Protein AF-A0A4Q7MXQ1-F1 (afdb_monomer)

Secondary structure (DSSP, 8-state):
----TTS--SSBTTB-GGGHHHHHHHHHHHTTT--HHHHHHHHHHHHHHHHHHHHTS-HIIIIISEEETTEEHHHHHHHHTHHHHHHHHHHHHHHHHHTT--

Structure (mmCIF, N/CA/C/O backbone):
data_AF-A0A4Q7MXQ1-F1
#
_entry.id   AF-A0A4Q7MXQ1-F1
#
loop_
_atom_site.group_PDB
_atom_site.id
_atom_site.type_symbol
_atom_site.label_atom_id
_atom_site.label_alt_id
_atom_site.label_comp_id
_atom_site.label_asym_id
_atom_site.label_entity_id
_atom_site.label_seq_id
_atom_site.pdbx_PDB_ins_code
_atom_site.Cartn_x
_atom_site.Cartn_y
_atom_site.Cartn_z
_atom_site.occupancy
_atom_site.B_iso_or_equiv
_atom_site.auth_seq_id
_atom_site.auth_comp_id
_atom_site.auth_asym_id
_atom_site.auth_atom_id
_atom_site.pdbx_PDB_model_num
ATOM 1 N N . MET A 1 1 ? -7.048 0.074 -24.776 1.00 41.06 1 MET A N 1
ATOM 2 C CA . MET A 1 1 ? -6.600 -0.685 -23.590 1.00 41.06 1 MET A CA 1
ATOM 3 C C . MET A 1 1 ? -5.089 -0.673 -23.623 1.00 41.06 1 MET A C 1
ATOM 5 O O . MET A 1 1 ? -4.528 -1.213 -24.565 1.00 41.06 1 MET A O 1
ATOM 9 N N . LEU A 1 2 ? -4.445 0.048 -22.707 1.00 44.66 2 LEU A N 1
ATOM 10 C CA . LEU A 1 2 ? -2.986 0.097 -22.646 1.00 44.66 2 LEU A CA 1
ATOM 11 C C . LEU A 1 2 ? -2.522 -1.120 -21.849 1.00 44.66 2 LEU A C 1
ATOM 13 O O . LEU A 1 2 ? -2.542 -1.127 -20.622 1.00 44.66 2 LEU A O 1
ATOM 17 N N . SER A 1 3 ? -2.205 -2.184 -22.577 1.00 46.81 3 SER A N 1
ATOM 18 C CA . SER A 1 3 ? -1.592 -3.387 -22.032 1.00 46.81 3 SER A CA 1
ATOM 19 C C . SER A 1 3 ? -0.188 -3.022 -21.549 1.00 46.81 3 SER A C 1
ATOM 21 O O . SER A 1 3 ? 0.668 -2.668 -22.361 1.00 46.81 3 SER A O 1
ATOM 23 N N . GLY A 1 4 ? 0.062 -3.091 -20.239 1.00 49.06 4 GLY A N 1
ATOM 24 C CA . GLY A 1 4 ? 1.435 -3.108 -19.731 1.00 49.06 4 GLY A CA 1
ATOM 25 C C . GLY A 1 4 ? 2.195 -4.285 -20.353 1.00 49.06 4 GLY A C 1
ATOM 26 O O . GLY A 1 4 ? 1.573 -5.270 -20.770 1.00 49.06 4 GLY A O 1
ATOM 27 N N . ARG A 1 5 ? 3.528 -4.199 -20.455 1.00 49.12 5 ARG A N 1
ATOM 28 C CA . ARG A 1 5 ? 4.346 -5.318 -20.960 1.00 49.12 5 ARG A CA 1
ATOM 29 C C . ARG A 1 5 ? 3.968 -6.588 -20.175 1.00 49.12 5 ARG A C 1
ATOM 31 O O . ARG A 1 5 ? 4.189 -6.637 -18.972 1.00 49.12 5 ARG A O 1
ATOM 38 N N . GLY A 1 6 ? 3.358 -7.577 -20.841 1.00 53.41 6 GLY A N 1
ATOM 39 C CA . GLY A 1 6 ? 2.988 -8.863 -20.227 1.00 53.41 6 GLY A CA 1
ATOM 40 C C . GLY A 1 6 ? 1.494 -9.168 -20.038 1.00 53.41 6 GLY A C 1
ATOM 41 O O . GLY A 1 6 ? 1.168 -9.995 -19.196 1.00 53.41 6 GLY A O 1
ATOM 42 N N . GL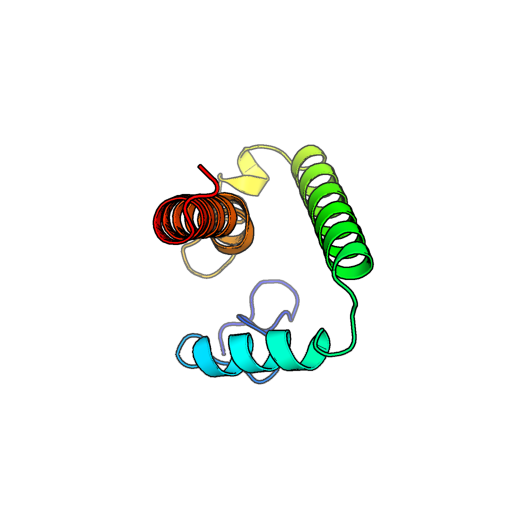Y A 1 7 ? 0.571 -8.542 -20.778 1.00 63.28 7 GLY A N 1
ATOM 43 C CA . GLY A 1 7 ? -0.843 -8.976 -20.810 1.00 63.28 7 GLY A CA 1
ATOM 44 C C . GLY A 1 7 ? -1.645 -8.731 -19.521 1.00 63.28 7 GLY A C 1
ATOM 45 O O . GLY A 1 7 ? -2.799 -9.140 -19.430 1.00 63.28 7 GLY A O 1
ATOM 46 N N . CYS A 1 8 ? -1.061 -8.039 -18.541 1.00 71.25 8 CYS A N 1
ATOM 47 C CA . CYS A 1 8 ? -1.727 -7.659 -17.301 1.00 71.25 8 CYS A CA 1
ATOM 48 C C . CYS A 1 8 ? -2.723 -6.508 -17.549 1.00 71.25 8 CYS A C 1
ATOM 50 O O . CYS A 1 8 ? -2.374 -5.509 -18.189 1.00 71.25 8 CYS A O 1
ATOM 52 N N . GLN A 1 9 ? -3.959 -6.645 -17.053 1.00 85.75 9 GLN A N 1
ATOM 53 C CA . GLN A 1 9 ? -4.983 -5.596 -17.105 1.00 85.75 9 GLN A CA 1
ATOM 54 C C . GLN A 1 9 ? -4.929 -4.748 -15.833 1.00 85.75 9 GLN A C 1
ATOM 56 O O . GLN A 1 9 ? -5.040 -5.274 -14.730 1.00 85.75 9 GLN A O 1
ATOM 61 N N . PHE A 1 10 ? -4.788 -3.432 -15.996 1.00 89.12 10 PHE A N 1
ATOM 62 C CA . PHE A 1 10 ? -4.787 -2.476 -14.889 1.00 89.12 10 PHE A CA 1
ATOM 63 C C . PHE A 1 10 ? -6.093 -1.671 -14.853 1.00 89.12 10 PHE A C 1
ATOM 65 O O . PHE A 1 10 ? -6.574 -1.264 -15.916 1.00 89.12 10 PHE A O 1
ATOM 72 N N . PRO A 1 11 ? -6.632 -1.360 -13.658 1.00 92.25 11 PRO A N 1
ATOM 73 C CA . PRO A 1 11 ? -6.154 -1.762 -12.324 1.00 92.25 11 PRO A CA 1
ATOM 74 C C . PRO A 1 11 ? -6.434 -3.229 -11.949 1.00 92.25 11 PRO A C 1
ATOM 76 O O . PRO A 1 11 ? -5.764 -3.750 -11.066 1.00 92.25 11 PRO A O 1
ATOM 79 N N . ASP A 1 12 ? -7.402 -3.875 -12.601 1.00 93.38 12 ASP A N 1
ATOM 80 C CA . ASP A 1 12 ? -7.691 -5.310 -12.491 1.00 93.38 12 ASP A CA 1
ATOM 81 C C . ASP A 1 12 ? -8.526 -5.740 -13.713 1.00 93.38 12 ASP A C 1
ATOM 83 O O . ASP A 1 12 ? -9.087 -4.904 -14.432 1.00 93.38 12 ASP A O 1
ATOM 87 N N . THR A 1 13 ? -8.646 -7.044 -13.939 1.00 92.06 13 THR A N 1
ATOM 88 C CA . THR A 1 13 ? -9.456 -7.627 -15.007 1.00 92.06 13 THR A CA 1
ATOM 89 C C . THR A 1 13 ? -10.912 -7.191 -14.874 1.00 92.06 13 THR A C 1
ATOM 91 O O . THR A 1 13 ? -11.565 -7.442 -13.863 1.00 92.06 13 THR A O 1
ATOM 94 N N . GLY A 1 14 ? -11.435 -6.532 -15.910 1.00 93.31 14 GLY A N 1
ATOM 95 C CA . GLY A 1 14 ? -12.813 -6.032 -15.921 1.00 93.31 14 GLY A CA 1
ATOM 96 C C . GLY A 1 14 ? -13.038 -4.718 -15.163 1.00 93.31 14 GLY A C 1
ATOM 97 O O . GLY A 1 14 ? -14.191 -4.336 -14.972 1.00 93.31 14 GLY A O 1
ATOM 98 N N . TYR A 1 15 ? -11.982 -4.004 -14.758 1.00 95.12 15 TYR A N 1
ATOM 99 C CA . TYR A 1 15 ? -12.087 -2.699 -14.099 1.00 95.12 15 TYR A CA 1
ATOM 100 C C . TYR A 1 15 ? -11.296 -1.622 -14.836 1.00 95.12 15 TYR A C 1
ATOM 102 O O . TYR A 1 15 ? -10.242 -1.876 -15.413 1.00 95.12 15 TYR A O 1
ATOM 110 N N . LYS A 1 16 ? -11.801 -0.389 -14.787 1.00 94.38 16 LYS A N 1
ATOM 111 C CA . LYS A 1 16 ? -11.106 0.816 -15.257 1.00 94.38 16 LYS A CA 1
ATOM 112 C C . LYS A 1 16 ? -10.616 1.660 -14.080 1.00 94.38 16 LYS A C 1
ATOM 114 O O . LYS A 1 16 ? -11.152 1.595 -12.977 1.00 94.38 16 LYS A O 1
ATOM 119 N N . TRP A 1 17 ? -9.641 2.535 -14.328 1.00 93.69 17 TRP A N 1
ATOM 120 C CA . TRP A 1 17 ? -9.112 3.467 -13.320 1.00 93.69 17 TRP A CA 1
ATOM 121 C C . TRP A 1 17 ? -10.149 4.444 -12.746 1.00 93.69 17 TRP A C 1
ATOM 123 O O . TRP A 1 17 ? -9.974 4.937 -11.638 1.00 93.69 17 TRP A O 1
ATOM 133 N N . ASN A 1 18 ? -11.246 4.719 -13.454 1.00 95.56 18 ASN A N 1
ATOM 134 C CA . ASN A 1 18 ? -12.358 5.515 -12.926 1.00 95.56 18 ASN A CA 1
ATOM 135 C C . ASN A 1 18 ? -13.389 4.679 -12.135 1.00 95.56 18 ASN A C 1
ATOM 137 O O . ASN A 1 18 ? -14.367 5.230 -11.643 1.00 95.56 18 ASN A O 1
ATOM 141 N N . GLU A 1 19 ? -13.168 3.370 -11.978 1.00 96.62 19 GLU A N 1
ATOM 142 C CA . GLU A 1 19 ? -14.050 2.432 -11.271 1.00 96.62 19 GLU A CA 1
ATOM 143 C C . GLU A 1 19 ? -13.418 1.896 -9.974 1.00 96.62 19 GLU A C 1
ATOM 145 O O . GLU A 1 19 ? -13.846 0.867 -9.450 1.00 96.62 19 GLU A O 1
ATOM 150 N N . LEU A 1 20 ? -12.417 2.587 -9.414 1.00 96.19 20 LEU A N 1
ATOM 151 C CA . LEU A 1 20 ? -11.717 2.133 -8.202 1.00 96.19 20 LEU A CA 1
ATOM 152 C C . LEU A 1 20 ? -12.648 1.953 -6.997 1.00 96.19 20 LEU A C 1
ATOM 154 O O . LEU A 1 20 ? -12.404 1.084 -6.167 1.00 96.19 20 LEU A O 1
ATOM 158 N N . GLY A 1 21 ? -13.744 2.713 -6.921 1.00 96.88 21 GLY A N 1
ATOM 159 C CA . GLY A 1 21 ? -14.786 2.484 -5.919 1.00 96.88 21 GLY A CA 1
ATOM 160 C C . GLY A 1 21 ? -15.458 1.116 -6.078 1.00 96.88 21 GLY A C 1
ATOM 161 O O . GLY A 1 21 ? -15.614 0.398 -5.095 1.00 96.88 21 GLY A O 1
ATOM 162 N N . ARG A 1 22 ? -15.788 0.706 -7.313 1.00 97.75 22 ARG A N 1
ATOM 163 C CA . ARG A 1 22 ? -16.359 -0.624 -7.597 1.00 97.75 22 ARG A CA 1
ATOM 164 C C . ARG A 1 22 ? -15.346 -1.732 -7.320 1.00 97.75 22 ARG A C 1
ATOM 166 O O . ARG A 1 22 ? -15.718 -2.781 -6.806 1.00 97.75 22 ARG A O 1
ATOM 173 N N . LEU A 1 23 ? -14.077 -1.497 -7.646 1.00 97.56 23 LEU A N 1
ATOM 174 C CA . LEU A 1 23 ? -13.000 -2.434 -7.335 1.00 97.56 23 LEU A CA 1
ATOM 175 C C . LEU A 1 23 ? -12.826 -2.602 -5.817 1.00 97.56 23 LEU A C 1
ATOM 177 O O . LEU A 1 23 ? -12.740 -3.724 -5.332 1.00 97.56 23 LEU A O 1
ATOM 181 N N . ALA A 1 24 ? -12.877 -1.511 -5.050 1.00 96.62 24 ALA A N 1
ATOM 182 C CA . ALA A 1 24 ? -12.834 -1.577 -3.591 1.00 96.62 24 ALA A CA 1
ATOM 183 C C . ALA A 1 24 ? -14.022 -2.362 -3.006 1.00 96.62 24 ALA A C 1
ATOM 185 O O . ALA A 1 24 ? -13.827 -3.155 -2.089 1.00 96.62 24 ALA A O 1
ATOM 186 N N . GLN A 1 25 ? -15.230 -2.209 -3.568 1.00 98.00 25 GLN A N 1
ATOM 187 C CA . GLN A 1 25 ? -16.392 -3.016 -3.164 1.00 98.00 25 GLN A CA 1
ATOM 188 C C . GLN A 1 25 ? -16.183 -4.513 -3.390 1.00 98.00 25 GLN A C 1
ATOM 190 O O . GLN A 1 25 ? -16.572 -5.319 -2.547 1.00 98.00 25 GLN A O 1
ATOM 195 N N . ARG A 1 26 ? -15.505 -4.892 -4.478 1.00 97.56 26 ARG A N 1
ATOM 196 C CA . ARG A 1 26 ? -15.117 -6.286 -4.690 1.00 97.56 26 ARG A CA 1
ATOM 197 C C . ARG A 1 26 ? -14.170 -6.782 -3.597 1.00 97.56 26 ARG A C 1
ATOM 199 O O . ARG A 1 26 ? -14.404 -7.864 -3.084 1.00 97.56 26 ARG A O 1
ATOM 206 N N . PHE A 1 27 ? -13.171 -6.003 -3.175 1.00 96.62 27 PHE A N 1
ATOM 207 C CA . PHE A 1 27 ? -12.291 -6.426 -2.076 1.00 96.62 27 PHE A CA 1
ATOM 208 C C . PHE A 1 27 ? -13.053 -6.652 -0.764 1.00 96.62 27 PHE A C 1
ATOM 210 O O . PHE A 1 27 ? -12.743 -7.595 -0.042 1.00 96.62 27 PHE A O 1
ATOM 217 N N . TYR A 1 28 ? -14.068 -5.836 -0.460 1.00 97.19 28 TYR A N 1
ATOM 218 C CA . TYR A 1 28 ? -14.926 -6.094 0.701 1.00 97.19 28 TYR A CA 1
ATOM 219 C C . TYR A 1 28 ? -15.677 -7.424 0.575 1.00 97.19 28 TYR A C 1
ATOM 221 O O . TYR A 1 28 ? -15.725 -8.168 1.548 1.00 97.19 28 TYR A O 1
ATOM 229 N N . ALA A 1 29 ? -16.207 -7.748 -0.608 1.00 97.88 29 ALA A N 1
ATOM 230 C CA . ALA A 1 29 ? -16.894 -9.016 -0.853 1.00 97.88 29 ALA A CA 1
ATOM 231 C C . ALA A 1 29 ? -15.941 -10.227 -0.815 1.00 97.88 29 ALA A C 1
ATOM 233 O O . ALA A 1 29 ? -16.233 -11.214 -0.145 1.00 97.88 29 ALA A O 1
ATOM 234 N N . ASP A 1 30 ? -14.777 -10.131 -1.466 1.00 97.38 30 ASP A N 1
ATOM 235 C CA . ASP A 1 30 ? -13.778 -11.208 -1.574 1.00 97.38 30 ASP A CA 1
ATOM 236 C C . ASP A 1 30 ? -13.252 -11.665 -0.199 1.00 97.38 30 ASP A C 1
ATOM 238 O O . ASP A 1 30 ? -12.806 -12.805 -0.037 1.00 97.38 30 ASP A O 1
ATOM 242 N N . PHE A 1 31 ? -13.292 -10.779 0.801 1.00 97.00 31 PHE A N 1
ATOM 243 C CA . PHE A 1 31 ? -12.789 -11.039 2.148 1.00 97.00 31 PHE A CA 1
ATOM 244 C C . PHE A 1 31 ? -13.863 -10.980 3.247 1.00 97.00 31 PHE A C 1
ATOM 246 O O . PHE A 1 31 ? -13.505 -11.045 4.422 1.00 97.00 31 PHE A O 1
ATOM 253 N N . ALA A 1 32 ? -15.151 -10.890 2.892 1.00 97.44 32 ALA A N 1
ATOM 254 C CA . ALA A 1 32 ? -16.253 -10.684 3.842 1.00 97.44 32 ALA A CA 1
ATOM 255 C C . ALA A 1 32 ? -16.348 -11.778 4.921 1.00 97.44 32 ALA A C 1
ATOM 257 O O . ALA A 1 32 ? -16.593 -11.479 6.086 1.00 97.44 32 ALA A O 1
ATOM 258 N N . GLU A 1 33 ? -16.093 -13.031 4.541 1.00 97.75 33 GLU A N 1
ATOM 259 C CA . GLU A 1 33 ? -16.225 -14.200 5.423 1.00 97.75 33 GLU A CA 1
ATOM 260 C C . GLU A 1 33 ? -14.980 -14.462 6.290 1.00 97.75 33 GLU A C 1
ATOM 262 O O . GLU A 1 33 ? -14.934 -15.417 7.067 1.00 97.75 33 GLU A O 1
ATOM 267 N N . LEU A 1 34 ? -13.925 -13.650 6.157 1.00 97.62 34 LEU A N 1
ATOM 268 C CA . LEU A 1 34 ? -12.698 -13.848 6.921 1.00 97.62 34 LEU A CA 1
ATOM 269 C C . LEU A 1 34 ? -12.751 -13.140 8.270 1.00 97.62 34 LEU A C 1
ATOM 271 O O . LEU A 1 34 ? -12.909 -11.924 8.363 1.00 97.62 34 LEU A O 1
ATOM 275 N N . GLY A 1 35 ? -12.472 -13.900 9.327 1.00 98.06 35 GLY A N 1
ATOM 276 C CA . GLY A 1 35 ? -12.208 -13.332 10.642 1.00 98.06 35 GLY A CA 1
ATOM 277 C C . GLY A 1 35 ? -10.946 -12.461 10.662 1.00 98.06 35 GLY A C 1
ATOM 278 O O . GLY A 1 35 ? -9.998 -12.664 9.896 1.00 98.06 35 GLY A O 1
ATOM 279 N N . TYR A 1 36 ? -10.898 -11.525 11.611 1.00 97.69 36 TYR A N 1
ATOM 280 C CA . TYR A 1 36 ? -9.788 -10.580 11.771 1.00 97.69 36 TYR A CA 1
ATOM 281 C C . TYR A 1 36 ? -8.386 -11.231 11.823 1.00 97.69 36 TYR A C 1
ATOM 283 O O . TYR A 1 36 ? -7.501 -10.754 11.109 1.00 97.69 36 TYR A O 1
ATOM 291 N N . PRO A 1 37 ? -8.149 -12.344 12.554 1.00 98.31 37 PRO A N 1
ATOM 292 C CA . PRO A 1 37 ? -6.838 -13.001 12.540 1.00 98.31 37 PRO A CA 1
ATOM 293 C C . PRO A 1 37 ? -6.412 -13.496 11.148 1.00 98.31 37 PRO A C 1
ATOM 295 O O . PRO A 1 37 ? -5.250 -13.349 10.772 1.00 98.31 37 PRO A O 1
ATOM 298 N N . ALA A 1 38 ? -7.348 -14.029 10.357 1.00 98.31 38 ALA A N 1
ATOM 299 C CA . ALA A 1 38 ? -7.066 -14.515 9.006 1.00 98.31 38 ALA A CA 1
ATOM 300 C C . ALA A 1 38 ? -6.747 -13.361 8.042 1.00 98.31 38 ALA A C 1
ATOM 302 O O . ALA A 1 38 ? -5.861 -13.487 7.194 1.00 98.31 38 ALA A O 1
ATOM 303 N N . LEU A 1 39 ? -7.422 -12.216 8.199 1.00 98.25 39 LEU A N 1
ATOM 304 C CA . LEU A 1 39 ? -7.115 -10.995 7.449 1.00 98.25 39 LEU A CA 1
ATOM 305 C C . LEU A 1 39 ? -5.686 -10.511 7.725 1.00 98.25 39 LEU A C 1
ATOM 307 O O . LEU A 1 39 ? -4.958 -10.202 6.782 1.00 98.25 39 LEU A O 1
ATOM 311 N N . LEU A 1 40 ? -5.260 -10.500 8.993 1.00 98.38 40 LEU A N 1
ATOM 312 C CA . LEU A 1 40 ? -3.897 -10.111 9.366 1.00 98.38 40 LEU A CA 1
ATOM 313 C C . LEU A 1 40 ? -2.845 -11.059 8.781 1.00 98.38 40 LEU A C 1
ATOM 315 O O . LEU A 1 40 ? -1.871 -10.589 8.202 1.00 98.38 40 LEU A O 1
ATOM 319 N N . GLN A 1 41 ? -3.061 -12.374 8.868 1.00 98.38 41 GLN A N 1
ATOM 320 C CA . GLN A 1 41 ? -2.146 -13.361 8.282 1.00 98.38 41 GLN A CA 1
ATOM 321 C C . GLN A 1 41 ? -2.019 -13.197 6.763 1.00 98.38 41 GLN A C 1
ATOM 323 O O . GLN A 1 41 ? -0.920 -13.269 6.217 1.00 98.38 41 GLN A O 1
ATOM 328 N N . ARG A 1 42 ? -3.130 -12.940 6.059 1.00 98.06 42 ARG A N 1
ATOM 329 C CA . ARG A 1 42 ? -3.098 -12.698 4.608 1.00 98.06 42 ARG A CA 1
ATOM 330 C C . ARG A 1 42 ? -2.385 -11.397 4.252 1.00 98.06 42 ARG A C 1
ATOM 332 O O . ARG A 1 42 ? -1.642 -11.383 3.270 1.00 98.06 42 ARG A O 1
ATOM 339 N N . LEU A 1 43 ? -2.598 -10.332 5.028 1.00 98.00 43 LEU A N 1
ATOM 340 C CA . LEU A 1 43 ? -1.900 -9.060 4.845 1.00 98.00 43 LEU A CA 1
ATOM 341 C C . LEU A 1 43 ? -0.389 -9.226 5.050 1.00 98.00 43 LEU A C 1
ATOM 343 O O . LEU A 1 43 ? 0.384 -8.772 4.210 1.00 98.00 43 LEU A O 1
ATOM 347 N N . ASP A 1 44 ? 0.023 -9.920 6.111 1.00 98.44 44 ASP A N 1
ATOM 348 C CA . ASP A 1 44 ? 1.430 -10.193 6.415 1.00 98.44 44 ASP A CA 1
ATOM 349 C C . ASP A 1 44 ? 2.100 -11.050 5.328 1.00 98.44 44 ASP A C 1
ATOM 351 O O . ASP A 1 44 ? 3.164 -10.707 4.808 1.00 98.44 44 ASP A O 1
ATOM 355 N N . ALA A 1 45 ? 1.421 -12.105 4.870 1.00 98.44 45 ALA A N 1
ATOM 356 C CA . ALA A 1 45 ? 1.904 -12.929 3.767 1.00 98.44 45 ALA A CA 1
ATOM 357 C C . ALA A 1 45 ? 2.036 -12.130 2.456 1.00 98.44 45 ALA A C 1
ATOM 359 O O . ALA A 1 45 ? 2.984 -12.333 1.696 1.00 98.44 45 ALA A O 1
ATOM 360 N N . ALA A 1 46 ? 1.098 -11.222 2.164 1.00 97.81 46 ALA A N 1
ATOM 361 C CA . ALA A 1 46 ? 1.185 -10.348 0.996 1.00 97.81 46 ALA A CA 1
ATOM 362 C C . ALA A 1 46 ? 2.343 -9.347 1.116 1.00 97.81 46 ALA A C 1
ATOM 364 O O . ALA A 1 46 ? 3.101 -9.190 0.159 1.00 97.81 46 ALA A O 1
ATOM 365 N N . TYR A 1 47 ? 2.510 -8.726 2.285 1.00 98.06 47 TYR A N 1
ATOM 366 C CA . TYR A 1 47 ? 3.620 -7.824 2.583 1.00 98.06 47 TYR A CA 1
ATOM 367 C C . TYR A 1 47 ? 4.971 -8.513 2.377 1.00 98.06 47 TYR A C 1
ATOM 369 O O . TYR A 1 47 ? 5.781 -8.032 1.586 1.00 98.06 47 TYR A O 1
ATOM 377 N N . THR A 1 48 ? 5.173 -9.674 3.001 1.00 98.44 48 THR A N 1
ATOM 378 C CA . THR A 1 48 ? 6.425 -10.435 2.922 1.00 98.44 48 THR A CA 1
ATOM 379 C C . THR A 1 48 ? 6.776 -10.799 1.480 1.00 98.44 48 THR A C 1
ATOM 381 O O . THR A 1 48 ? 7.913 -10.609 1.054 1.00 98.44 48 THR A O 1
ATOM 384 N N . ARG A 1 49 ? 5.797 -11.243 0.674 1.00 98.38 49 ARG A N 1
ATOM 385 C CA . ARG A 1 49 ? 6.028 -11.533 -0.754 1.00 98.38 49 ARG A CA 1
ATOM 386 C C . ARG A 1 49 ? 6.422 -10.294 -1.555 1.00 98.38 49 ARG A C 1
ATOM 388 O O . ARG A 1 49 ? 7.281 -10.392 -2.426 1.00 98.38 49 ARG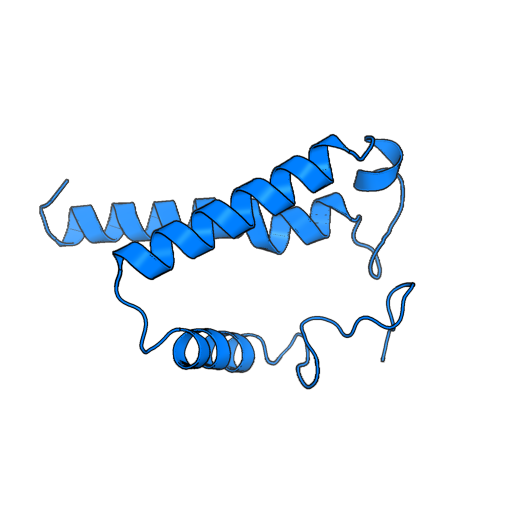 A O 1
ATOM 395 N N . ILE A 1 50 ? 5.785 -9.150 -1.297 1.00 97.69 50 ILE A N 1
ATOM 396 C CA . ILE A 1 50 ? 6.100 -7.903 -2.003 1.00 97.69 50 ILE A CA 1
ATOM 397 C C . ILE A 1 50 ? 7.509 -7.430 -1.637 1.00 97.69 50 ILE A C 1
ATOM 399 O O . ILE A 1 50 ? 8.270 -7.090 -2.536 1.00 97.69 50 ILE A O 1
ATOM 403 N N . VAL A 1 51 ? 7.874 -7.452 -0.351 1.00 98.25 51 VAL A N 1
ATOM 404 C CA . VAL A 1 51 ? 9.218 -7.067 0.109 1.00 98.25 51 VAL A CA 1
ATOM 405 C C . VAL A 1 51 ? 10.280 -7.971 -0.505 1.00 98.25 51 VAL A C 1
ATOM 407 O O . VAL A 1 51 ? 11.178 -7.458 -1.164 1.00 98.25 51 VAL A O 1
ATOM 410 N N . ALA A 1 52 ? 10.119 -9.293 -0.412 1.00 98.19 52 ALA A N 1
ATOM 411 C CA . ALA A 1 52 ? 11.060 -10.240 -1.009 1.00 98.19 52 ALA A CA 1
ATOM 412 C C . ALA A 1 52 ? 11.204 -10.040 -2.528 1.00 98.19 52 ALA A C 1
ATOM 414 O O . ALA A 1 52 ? 12.289 -10.199 -3.083 1.00 98.19 52 ALA A O 1
ATOM 415 N N . ARG A 1 53 ? 10.117 -9.662 -3.220 1.00 96.31 53 ARG A N 1
ATOM 416 C CA . ARG A 1 53 ? 10.188 -9.335 -4.646 1.00 96.31 53 ARG A CA 1
ATOM 417 C C . ARG A 1 53 ? 10.979 -8.053 -4.897 1.00 96.31 53 ARG A C 1
ATOM 419 O O . ARG A 1 53 ? 11.777 -8.054 -5.818 1.00 96.31 53 ARG A O 1
ATOM 426 N N . ILE A 1 54 ? 10.771 -6.997 -4.109 1.00 97.44 54 ILE A N 1
ATOM 427 C CA . ILE A 1 54 ? 11.518 -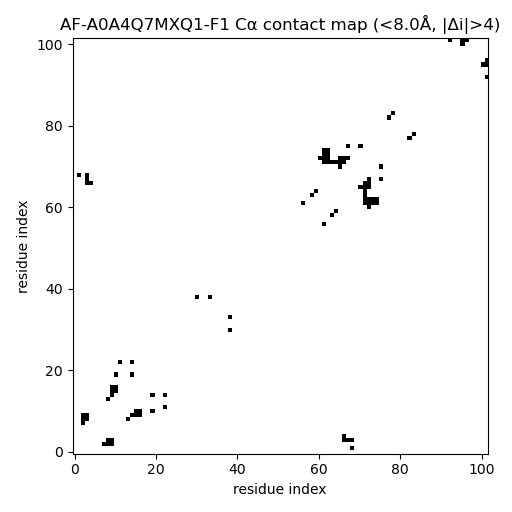5.732 -4.230 1.00 97.44 54 ILE A CA 1
ATOM 428 C C . ILE A 1 54 ? 13.009 -5.951 -3.955 1.00 97.44 54 ILE A C 1
ATOM 430 O O . ILE A 1 54 ? 13.836 -5.422 -4.685 1.00 97.44 54 ILE A O 1
ATOM 434 N N . GLU A 1 55 ? 13.352 -6.739 -2.935 1.00 97.88 55 GLU A N 1
ATOM 435 C CA . GLU A 1 55 ? 14.743 -7.042 -2.563 1.00 97.88 55 GLU A CA 1
ATOM 436 C C . GLU A 1 55 ? 15.496 -7.834 -3.641 1.00 97.88 55 GLU A C 1
ATOM 438 O O . GLU A 1 55 ? 16.721 -7.773 -3.709 1.00 97.88 55 GLU A O 1
ATOM 443 N N . ALA A 1 56 ? 14.771 -8.558 -4.496 1.00 97.38 56 ALA A N 1
ATOM 444 C CA . ALA A 1 56 ? 15.335 -9.257 -5.646 1.00 97.38 56 ALA A CA 1
ATOM 445 C C . ALA A 1 56 ? 15.529 -8.355 -6.884 1.00 97.38 56 ALA A C 1
ATOM 447 O O . ALA A 1 56 ? 16.117 -8.800 -7.870 1.00 97.38 56 ALA A O 1
ATOM 448 N N . GLU A 1 57 ? 15.027 -7.119 -6.859 1.00 96.69 57 GLU A N 1
ATOM 449 C CA . GLU A 1 57 ? 15.165 -6.132 -7.934 1.00 96.69 57 GLU A CA 1
ATOM 450 C C . GLU A 1 57 ? 16.282 -5.121 -7.607 1.00 96.69 57 GLU A C 1
ATOM 452 O O . GLU A 1 57 ? 16.772 -5.029 -6.482 1.00 96.69 57 GLU A O 1
ATOM 457 N N . ASN A 1 58 ? 16.698 -4.329 -8.599 1.00 97.19 58 ASN A N 1
ATOM 458 C CA . ASN A 1 58 ? 17.669 -3.243 -8.414 1.00 97.19 58 ASN A CA 1
ATOM 459 C C . ASN A 1 58 ? 17.047 -1.861 -8.670 1.00 97.19 58 ASN A C 1
ATOM 461 O O . ASN A 1 58 ? 15.968 -1.741 -9.251 1.00 97.19 58 ASN A O 1
ATOM 465 N N . ASP A 1 59 ? 17.745 -0.798 -8.268 1.00 97.62 59 ASP A N 1
ATOM 466 C CA . ASP A 1 59 ? 17.233 0.574 -8.373 1.00 97.62 59 ASP A CA 1
ATOM 467 C C . ASP A 1 59 ? 16.855 0.966 -9.811 1.00 97.62 59 ASP A C 1
ATOM 469 O O . ASP A 1 59 ? 15.772 1.497 -10.046 1.00 97.62 59 ASP A O 1
ATOM 473 N N . VAL A 1 60 ? 17.676 0.592 -10.798 1.00 97.25 60 VAL A N 1
ATOM 474 C CA . 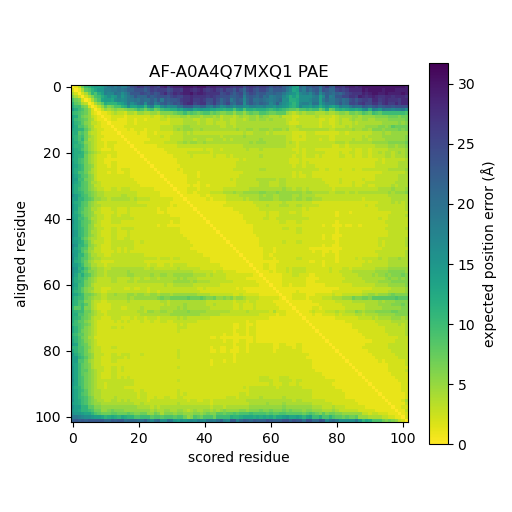VAL A 1 60 ? 17.404 0.865 -12.219 1.00 97.25 60 VAL A CA 1
ATOM 475 C C . VAL A 1 60 ? 16.121 0.170 -12.682 1.00 97.25 60 VAL A C 1
ATOM 477 O O . VAL A 1 60 ? 15.308 0.774 -13.374 1.00 97.25 60 VAL A O 1
ATOM 480 N N . SER A 1 61 ? 15.884 -1.076 -12.275 1.00 95.31 61 SER A N 1
ATOM 481 C CA . SER A 1 61 ? 14.647 -1.791 -12.614 1.00 95.31 61 SER A CA 1
ATOM 482 C C . SER A 1 61 ? 13.407 -1.210 -11.922 1.00 95.31 61 SER A C 1
ATOM 484 O O . SER A 1 61 ? 12.322 -1.179 -12.507 1.00 95.31 61 SER A O 1
ATOM 486 N N . LEU A 1 62 ? 13.560 -0.702 -10.695 1.00 97.69 62 LEU A N 1
ATOM 487 C CA . LEU A 1 62 ? 12.461 -0.141 -9.911 1.00 97.69 62 LEU A CA 1
ATOM 488 C C . LEU A 1 62 ? 12.130 1.301 -10.315 1.00 97.69 62 LEU A C 1
ATOM 490 O O . LEU A 1 62 ? 10.955 1.684 -10.290 1.00 97.69 62 LEU A O 1
ATOM 494 N N . TYR A 1 63 ? 13.135 2.095 -10.681 1.00 97.94 63 TYR A N 1
ATOM 495 C CA . TYR A 1 63 ? 13.029 3.550 -10.805 1.00 97.94 63 TYR A CA 1
ATOM 496 C C . TYR A 1 63 ? 13.674 4.144 -12.060 1.00 97.94 63 TYR A C 1
ATOM 498 O O . TYR A 1 63 ? 13.431 5.315 -12.342 1.00 97.94 63 TYR A O 1
ATOM 506 N N . GLY A 1 64 ? 14.452 3.374 -12.820 1.00 96.94 64 GLY A N 1
ATOM 507 C CA . GLY A 1 64 ? 15.210 3.878 -13.966 1.00 96.94 64 GLY A CA 1
ATOM 508 C C . GLY A 1 64 ? 14.361 4.218 -15.189 1.00 96.94 64 GLY A C 1
ATOM 509 O O . GLY A 1 64 ? 14.701 5.146 -15.910 1.00 96.94 64 GLY A O 1
ATOM 510 N N . GLU A 1 65 ? 13.244 3.519 -15.413 1.00 94.75 65 GLU A N 1
ATOM 511 C CA . GLU A 1 65 ? 12.380 3.736 -16.580 1.00 94.75 65 GLU A CA 1
ATOM 512 C C . GLU A 1 65 ? 10.886 3.555 -16.247 1.00 94.75 65 GLU A C 1
ATOM 514 O O . GLU A 1 65 ? 10.528 2.855 -15.286 1.00 94.75 65 GLU A O 1
ATOM 519 N N . PRO A 1 66 ? 9.971 4.149 -17.040 1.00 95.44 66 PRO A N 1
ATOM 520 C CA . PRO A 1 66 ? 8.546 3.875 -16.931 1.00 95.44 66 PRO A CA 1
ATOM 521 C C . PRO A 1 66 ? 8.218 2.392 -17.158 1.00 95.44 66 PRO A C 1
ATOM 523 O O . PRO A 1 66 ? 8.670 1.760 -18.113 1.00 95.44 66 PRO A O 1
ATOM 526 N N . TRP A 1 67 ? 7.369 1.849 -16.289 1.00 93.44 67 TRP A N 1
ATOM 527 C CA . TRP A 1 67 ? 6.894 0.465 -16.332 1.00 93.44 67 TRP A CA 1
ATOM 528 C C . TRP A 1 67 ? 5.425 0.370 -16.765 1.00 93.44 67 TRP A C 1
ATOM 530 O O . TRP A 1 67 ? 5.071 -0.473 -17.590 1.00 93.44 67 TRP A O 1
ATOM 540 N N . TYR A 1 68 ? 4.578 1.267 -16.252 1.00 92.56 68 TYR A N 1
ATOM 541 C CA . TYR A 1 68 ? 3.177 1.405 -16.649 1.00 92.56 68 TYR A CA 1
ATOM 542 C C . TYR A 1 68 ? 2.869 2.867 -16.982 1.00 92.56 68 TYR A C 1
ATOM 544 O O . TYR A 1 68 ? 2.922 3.736 -16.110 1.00 92.56 68 TYR A O 1
ATOM 552 N N . GLU A 1 69 ? 2.544 3.138 -18.249 1.00 92.44 69 GLU A N 1
ATOM 553 C CA . GLU A 1 69 ? 2.424 4.496 -18.794 1.00 92.44 69 GLU A CA 1
ATOM 554 C C . GLU A 1 69 ? 3.674 5.330 -18.460 1.00 92.44 69 GLU A C 1
ATOM 556 O O . GLU A 1 69 ? 4.758 5.031 -18.947 1.00 92.44 69 GLU A O 1
ATOM 561 N N . LYS A 1 70 ? 3.539 6.348 -17.607 1.00 94.94 70 LYS A N 1
ATOM 562 C CA . LYS A 1 70 ? 4.638 7.205 -17.138 1.00 94.94 70 LYS A CA 1
ATOM 563 C C . LYS A 1 70 ? 5.205 6.799 -15.774 1.00 94.94 70 LYS A C 1
ATOM 565 O O . LYS A 1 70 ? 6.107 7.459 -15.269 1.00 94.94 70 LYS A O 1
ATOM 570 N N . TYR A 1 71 ? 4.628 5.791 -15.124 1.00 96.25 71 TYR A N 1
ATOM 571 C CA . TYR A 1 71 ? 4.983 5.402 -13.763 1.00 96.25 71 TYR A CA 1
ATOM 572 C C . TYR A 1 71 ? 6.019 4.287 -13.766 1.00 96.25 71 TYR A C 1
ATOM 574 O O . TYR A 1 71 ? 5.848 3.273 -14.442 1.00 96.25 71 TYR A O 1
ATOM 582 N N . THR A 1 72 ? 7.070 4.456 -12.965 1.00 97.00 72 THR A N 1
ATOM 583 C CA . THR A 1 72 ? 8.058 3.405 -12.702 1.00 97.00 72 THR A CA 1
ATOM 584 C C . THR A 1 72 ? 7.431 2.253 -11.912 1.00 97.00 72 THR A C 1
ATOM 586 O O . THR A 1 72 ? 6.378 2.412 -11.279 1.00 97.00 72 THR A O 1
ATOM 589 N N . MET A 1 73 ? 8.078 1.085 -11.913 1.00 96.69 73 MET A N 1
ATOM 590 C CA . MET A 1 73 ? 7.592 -0.079 -11.164 1.00 96.69 73 MET A CA 1
ATOM 591 C C . MET A 1 73 ? 7.490 0.233 -9.667 1.00 96.69 73 MET A C 1
ATOM 593 O O . MET A 1 73 ? 6.443 0.012 -9.056 1.00 96.69 73 MET A O 1
ATOM 597 N N . GLY A 1 74 ? 8.534 0.834 -9.092 1.00 97.75 74 GLY A N 1
ATOM 598 C CA . GLY A 1 74 ? 8.558 1.251 -7.694 1.00 97.75 74 GLY A CA 1
ATOM 599 C C . GLY A 1 74 ? 7.426 2.224 -7.359 1.00 97.75 74 GLY A C 1
ATOM 600 O O . GLY A 1 74 ? 6.798 2.106 -6.306 1.00 97.75 74 GLY A O 1
ATOM 601 N N . ARG A 1 75 ? 7.065 3.126 -8.284 1.00 97.88 75 ARG A N 1
ATOM 602 C CA . ARG A 1 75 ? 5.928 4.036 -8.091 1.00 97.88 75 ARG A CA 1
ATOM 603 C C . ARG A 1 75 ? 4.581 3.307 -8.100 1.00 97.88 75 ARG A C 1
ATOM 605 O O . ARG A 1 75 ? 3.725 3.620 -7.272 1.00 97.88 75 ARG A O 1
ATOM 612 N N . MET A 1 76 ? 4.394 2.323 -8.978 1.00 96.50 76 MET A N 1
ATOM 613 C CA . MET A 1 76 ? 3.182 1.492 -8.995 1.00 96.50 76 MET A CA 1
ATOM 614 C C . MET A 1 76 ? 3.052 0.638 -7.725 1.00 96.50 76 MET A C 1
ATOM 616 O O . MET A 1 76 ? 1.956 0.528 -7.170 1.00 96.50 76 MET A O 1
ATOM 620 N N . ILE A 1 77 ? 4.164 0.103 -7.211 1.00 97.44 77 ILE A N 1
ATOM 621 C CA . ILE A 1 77 ? 4.205 -0.604 -5.923 1.00 97.44 77 ILE A CA 1
ATOM 622 C C . ILE A 1 77 ? 3.843 0.355 -4.781 1.00 97.44 77 ILE A C 1
ATOM 624 O O . ILE A 1 77 ? 2.983 0.042 -3.956 1.00 97.44 77 ILE A O 1
ATOM 628 N N . GLN A 1 78 ? 4.439 1.550 -4.752 1.00 98.12 78 GLN A N 1
ATOM 629 C CA . GLN A 1 78 ? 4.187 2.571 -3.731 1.00 98.12 78 GLN A CA 1
ATOM 630 C C . GLN A 1 78 ? 2.705 2.964 -3.646 1.00 98.12 78 GLN A C 1
ATOM 632 O O . GLN A 1 78 ? 2.171 3.095 -2.540 1.00 98.12 78 GLN A O 1
ATOM 637 N N . PHE A 1 79 ? 2.035 3.134 -4.793 1.00 97.06 79 PHE A N 1
ATOM 638 C CA . PHE A 1 79 ? 0.609 3.475 -4.849 1.00 97.06 79 PHE A CA 1
ATOM 639 C C . PHE A 1 79 ? -0.297 2.428 -4.196 1.00 97.06 79 PHE A C 1
ATOM 641 O O . PHE A 1 79 ? -1.364 2.788 -3.705 1.00 97.06 79 PHE A O 1
ATOM 648 N N . ASN A 1 80 ? 0.139 1.168 -4.140 1.00 96.81 80 ASN A N 1
ATOM 649 C CA . ASN A 1 80 ? -0.650 0.048 -3.629 1.00 96.81 80 ASN A CA 1
ATOM 650 C C . ASN A 1 80 ? -0.143 -0.504 -2.284 1.00 96.81 80 ASN A C 1
ATOM 652 O O . ASN A 1 80 ? -0.741 -1.429 -1.745 1.00 96.81 80 ASN A O 1
ATOM 656 N N . THR A 1 81 ? 0.934 0.056 -1.721 1.00 98.06 81 THR A N 1
ATOM 657 C CA . THR A 1 81 ? 1.529 -0.409 -0.454 1.00 98.06 81 THR A CA 1
ATOM 658 C C . THR A 1 81 ? 1.753 0.735 0.533 1.00 98.06 81 THR A C 1
ATOM 660 O O . THR A 1 81 ? 0.840 1.106 1.267 1.00 98.06 81 THR A O 1
ATOM 663 N N . SER A 1 82 ? 2.944 1.336 0.557 1.00 98.12 82 SER A N 1
ATOM 664 C CA . SER A 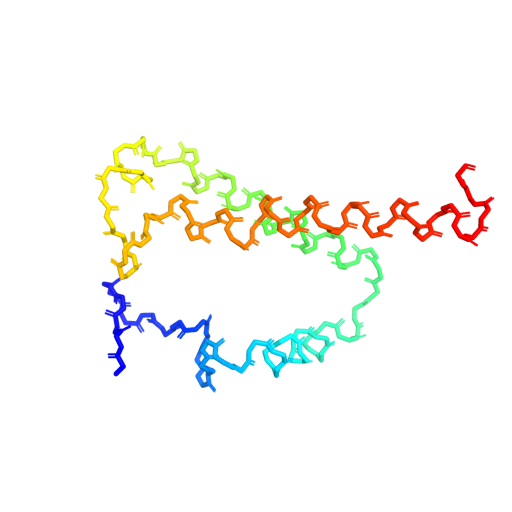1 82 ? 3.355 2.302 1.582 1.00 98.12 82 SER A CA 1
ATOM 665 C C . SER A 1 82 ? 2.430 3.520 1.674 1.00 98.12 82 SER A C 1
ATOM 667 O O . SER A 1 82 ? 2.160 3.995 2.779 1.00 98.12 82 SER A O 1
ATOM 669 N N . SER A 1 83 ? 1.874 3.985 0.548 1.00 98.25 83 SER A N 1
ATOM 670 C CA . SER A 1 83 ? 0.914 5.098 0.538 1.00 98.25 83 SER A CA 1
ATOM 671 C C . SER A 1 83 ? -0.433 4.716 1.189 1.00 98.25 83 SER A C 1
ATOM 673 O O . SER A 1 83 ? -0.835 5.391 2.145 1.00 98.25 83 SER A O 1
ATOM 675 N N . PRO A 1 84 ? -1.115 3.624 0.779 1.00 98.12 84 PRO A N 1
ATOM 676 C CA . PRO A 1 84 ? -2.268 3.088 1.507 1.00 98.12 84 PRO A CA 1
ATOM 677 C C . PRO A 1 84 ? -2.000 2.763 2.982 1.00 98.12 84 PRO A C 1
ATOM 679 O O . PRO A 1 84 ? -2.844 3.075 3.820 1.00 98.12 84 PRO A O 1
ATOM 682 N N . TYR A 1 85 ? -0.837 2.207 3.338 1.00 98.31 85 TYR A N 1
ATOM 683 C CA . TYR A 1 85 ? -0.500 1.887 4.733 1.00 98.31 85 TYR A CA 1
ATOM 684 C C . TYR A 1 85 ? -0.414 3.142 5.606 1.00 98.31 85 TYR A C 1
ATOM 686 O O . TYR A 1 85 ? -0.986 3.184 6.699 1.00 98.31 85 TYR A O 1
ATOM 694 N N . ALA A 1 86 ? 0.238 4.199 5.114 1.00 98.50 86 ALA A N 1
ATOM 695 C CA . ALA A 1 86 ? 0.288 5.482 5.807 1.00 98.50 86 ALA A CA 1
ATOM 696 C C . ALA A 1 86 ? -1.117 6.089 5.978 1.00 98.50 86 ALA A C 1
ATOM 698 O O . ALA A 1 86 ? -1.462 6.571 7.064 1.00 98.50 86 ALA A O 1
ATOM 699 N N . ASN A 1 87 ? -1.956 6.013 4.936 1.00 98.38 87 ASN A N 1
ATOM 700 C CA . ASN A 1 87 ? -3.340 6.483 4.994 1.00 98.38 87 ASN A CA 1
ATOM 701 C C . ASN A 1 87 ? -4.177 5.694 6.018 1.00 98.38 87 ASN A C 1
ATOM 703 O O . ASN A 1 87 ? -4.819 6.299 6.880 1.00 98.38 87 ASN A O 1
ATOM 707 N N . ALA A 1 88 ? -4.122 4.360 5.976 1.00 98.00 88 ALA A N 1
ATOM 708 C CA . ALA A 1 88 ? -4.824 3.475 6.902 1.00 98.00 88 ALA A CA 1
ATOM 709 C C . ALA A 1 88 ? -4.391 3.721 8.352 1.00 98.00 88 ALA A C 1
ATOM 711 O O . ALA A 1 88 ? -5.235 3.882 9.234 1.00 98.00 88 ALA A O 1
ATOM 712 N N . ARG A 1 89 ? -3.082 3.863 8.602 1.00 98.31 89 ARG A N 1
ATOM 713 C CA . ARG A 1 89 ? -2.548 4.199 9.928 1.00 98.31 89 ARG A CA 1
ATOM 714 C C . ARG A 1 89 ? -3.114 5.518 10.454 1.00 98.31 89 ARG A C 1
ATOM 716 O O . ARG A 1 89 ? -3.477 5.597 11.626 1.00 98.31 89 ARG A O 1
ATOM 723 N N . SER A 1 90 ? -3.193 6.550 9.613 1.00 98.44 90 SER A N 1
ATOM 724 C CA . SER A 1 90 ? -3.777 7.840 9.999 1.00 98.44 90 SER A CA 1
ATOM 725 C C . SER A 1 90 ? -5.25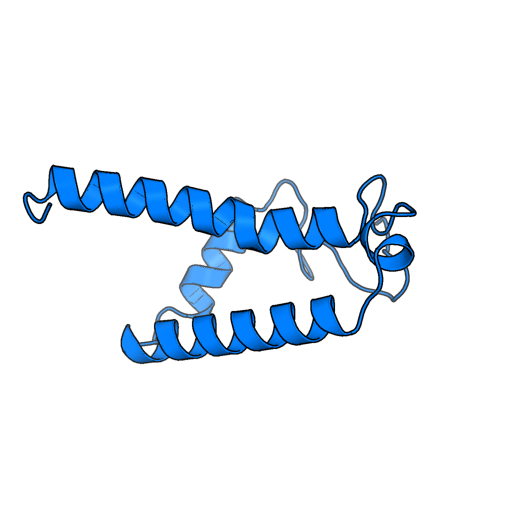7 7.700 10.379 1.00 98.44 90 SER A C 1
ATOM 727 O O . SER A 1 90 ? -5.669 8.153 11.450 1.00 98.44 90 SER A O 1
ATOM 729 N N . ARG A 1 91 ? -6.039 6.978 9.563 1.00 98.38 91 ARG A N 1
ATOM 730 C CA . ARG A 1 91 ? -7.459 6.692 9.834 1.00 98.38 91 ARG A CA 1
ATOM 731 C C . ARG A 1 91 ? -7.654 5.924 11.140 1.00 98.38 91 ARG A C 1
ATOM 733 O O . ARG A 1 91 ? -8.497 6.314 11.941 1.00 98.38 91 ARG A O 1
ATOM 740 N N . LEU A 1 92 ? -6.841 4.898 11.395 1.00 97.94 92 LEU A N 1
ATOM 741 C CA . LEU A 1 92 ? -6.889 4.122 12.638 1.00 97.94 92 LEU A CA 1
ATOM 742 C C . LEU A 1 92 ? -6.535 4.969 13.863 1.00 97.94 92 LEU A C 1
ATOM 744 O O . LEU A 1 92 ? -7.186 4.844 14.894 1.00 97.94 92 LEU A O 1
ATOM 748 N N . ARG A 1 93 ? -5.535 5.856 13.769 1.00 98.06 93 ARG A N 1
ATOM 749 C CA . ARG A 1 93 ? -5.191 6.778 14.866 1.00 98.06 93 ARG A CA 1
ATOM 750 C C . ARG A 1 93 ? -6.335 7.733 15.180 1.00 98.06 93 ARG A C 1
ATOM 752 O O . ARG A 1 93 ? -6.647 7.928 16.351 1.00 98.06 93 ARG A O 1
ATOM 759 N N . LYS A 1 94 ? -6.956 8.307 14.145 1.00 98.31 94 LYS A N 1
ATOM 760 C CA . LYS A 1 94 ? -8.143 9.150 14.310 1.00 98.31 94 LYS A CA 1
ATOM 761 C C . LYS A 1 94 ? -9.272 8.366 14.977 1.00 98.31 94 LYS A C 1
ATOM 763 O O . LYS A 1 94 ? -9.795 8.822 15.982 1.00 98.31 94 LYS A O 1
ATOM 768 N N . TRP A 1 95 ? -9.574 7.172 14.474 1.00 98.31 95 TRP A N 1
ATOM 769 C CA . TRP A 1 95 ? -10.602 6.309 15.046 1.00 98.31 95 TRP A CA 1
ATOM 770 C C . TRP A 1 95 ? -10.324 5.983 16.519 1.00 98.31 95 TRP A C 1
ATOM 772 O O . TRP A 1 95 ? -11.193 6.200 17.350 1.00 98.31 95 TRP A O 1
ATOM 782 N N . LYS A 1 96 ? -9.100 5.573 16.884 1.00 98.06 96 LYS A N 1
ATOM 783 C CA . LYS A 1 96 ? -8.734 5.292 18.286 1.00 98.06 96 LYS A CA 1
ATOM 784 C C . LYS A 1 96 ? -8.964 6.490 19.209 1.00 98.06 96 LYS A C 1
ATOM 786 O O . LYS A 1 96 ? -9.468 6.305 20.311 1.00 98.06 96 LYS A O 1
ATOM 791 N N . LYS A 1 97 ? -8.618 7.699 18.751 1.00 97.81 97 LYS A N 1
ATOM 792 C CA . LYS A 1 97 ? -8.886 8.941 19.485 1.00 97.81 97 LYS A CA 1
ATOM 793 C C . LYS A 1 97 ? -10.388 9.174 19.644 1.00 97.81 97 LYS A C 1
ATOM 795 O O . LYS A 1 97 ? -10.839 9.440 20.750 1.00 97.81 97 LYS A O 1
ATOM 800 N N . ASP A 1 98 ? -11.149 9.039 18.560 1.00 97.69 98 ASP A N 1
ATOM 801 C CA . ASP A 1 98 ? -12.602 9.237 1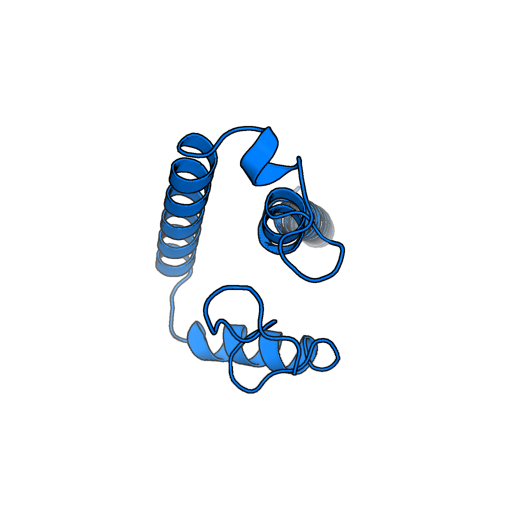8.561 1.00 97.69 98 ASP A CA 1
ATOM 802 C C . ASP A 1 98 ? -13.327 8.188 19.440 1.00 97.69 98 ASP A C 1
ATOM 804 O O . ASP A 1 98 ? -14.419 8.453 19.929 1.00 97.69 98 ASP A O 1
ATOM 808 N N . GLN A 1 99 ? -12.721 7.015 19.667 1.00 97.50 99 GLN 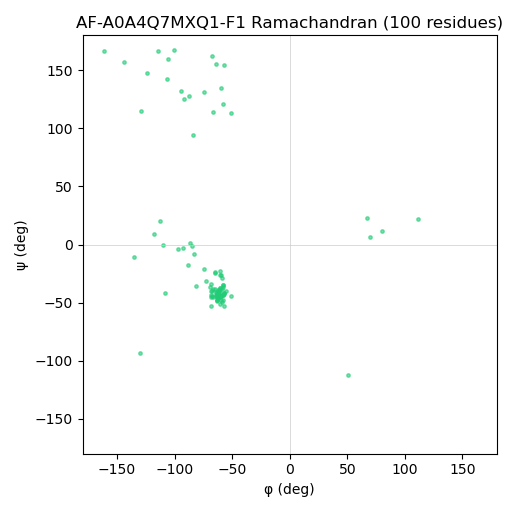A N 1
ATOM 809 C CA . GLN A 1 99 ? -13.228 5.962 20.560 1.00 97.50 99 GLN A CA 1
ATOM 810 C C . GLN A 1 99 ? -12.695 6.033 22.006 1.00 97.50 99 GLN A C 1
ATOM 812 O O . GLN A 1 99 ? -13.065 5.192 22.819 1.00 97.50 99 GLN A O 1
ATOM 817 N N . GLY A 1 100 ? -11.800 6.971 22.342 1.00 96.50 100 GLY A N 1
ATOM 818 C CA . GLY A 1 100 ? -11.193 7.048 23.681 1.00 96.50 100 GLY A CA 1
ATOM 819 C C . GLY A 1 100 ? -10.263 5.876 24.038 1.00 96.50 100 GLY A C 1
ATOM 820 O O . GLY A 1 100 ? -10.052 5.595 25.211 1.00 96.50 100 GLY A O 1
ATOM 821 N N . ILE A 1 101 ? -9.721 5.177 23.035 1.00 94.75 101 ILE A N 1
ATOM 822 C CA . ILE A 1 101 ? -8.776 4.052 23.206 1.00 94.75 101 ILE A CA 1
ATOM 823 C C . ILE A 1 101 ? -7.318 4.553 23.272 1.00 94.75 101 ILE A C 1
ATOM 825 O O . ILE A 1 101 ? -6.417 3.804 23.648 1.00 94.75 101 ILE A O 1
ATOM 829 N N . ALA A 1 102 ? -7.075 5.788 22.819 1.00 74.62 102 ALA A N 1
ATOM 830 C CA . ALA A 1 102 ? -5.750 6.385 22.647 1.00 74.62 102 ALA A CA 1
ATOM 831 C C . ALA A 1 102 ? -5.261 7.148 23.880 1.00 74.62 102 ALA A C 1
ATOM 833 O O . ALA A 1 102 ? -6.090 7.851 24.496 1.00 74.62 102 ALA A O 1
#

Mean predicted aligned error: 4.51 Å

Nearest PDB structures (foldseek):
  5cof-assembly1_A  TM=9.869E-01  e=3.643E-09  Escherichia coli UTI89
  5civ-assembly1_A  TM=8.916E-01  e=6.736E-04  Paenibacillus dendritiformis
  4n6c-assembly2_B  TM=9.108E-01  e=1.130E-03  Streptococcus pneumoniae CDC1873-00
  5com-assembly2_B  TM=8.972E-01  e=1.519E-03  Clostridioides difficile 630
  5cog-assembly1_A  TM=8.807E-0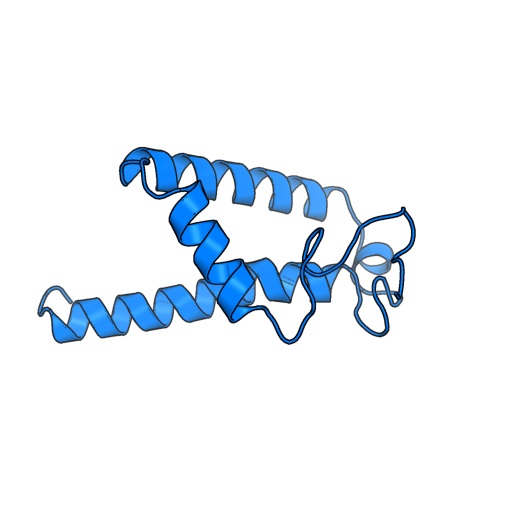1  e=2.199E-03  Saccharomyces cerevisiae

Solvent-accessible surface area (backbone atoms only — not comparable to full-atom values): 6031 Å² total; per-residue (Å²): 132,85,63,36,90,81,79,52,55,65,81,37,84,96,45,50,80,92,38,53,69,62,54,50,53,47,55,53,61,79,47,62,89,54,55,71,71,58,50,51,53,52,50,50,55,50,49,53,53,50,49,57,51,54,72,75,52,52,67,58,71,29,65,64,46,60,54,51,87,84,35,20,44,48,54,58,48,36,66,74,38,65,52,50,50,54,51,51,52,51,53,51,53,53,49,32,51,77,68,68,76,103

Organism: NCBI:txid206506

pLDDT: mean 93.11, std 12.55, range [41.06, 98.5]

Foldseek 3Di:
DPQFPPRADPPHVPDDPVCVVVVVVVVCVVCVPDDPVVVVVVVVVVVVVVVVVVVVDDPCQQPVADRGDGHGNVRVVCVVPVVVVVVVVVVVVVVCVVVVVD

Sequence (102 aa):
MLSGRGGCQFPDTGYKWNELGRLAQRFYADFAELGYPALLQRLDAAYTRIVARIEAENDVSLYGEPWYEKYTMGRMIQFNTSSPYANARSRLRKWKKDQGIA

InterPro domains:
  IPR012550 Protein of unknown function DUF1706 [PF08020] (8-97)
  IPR012550 Protein of unknown function DUF1706 [PTHR40658] (9-101)
  IPR034660 DinB/YfiT-like putative metalloenzymes [G3DSA:1.20.120.450] (3-98)

Radius of gyration: 16.44 Å; Cα contacts (8 Å, |Δi|>4): 50; chains: 1; bounding box: 35×24×47 Å